Protein AF-A0A410PP26-F1 (afdb_monomer_lite)

Foldseek 3Di:
DQVLCCVVVVAHPLVVCVVVVDLQVVLLVLLVSVVVVVVVDPDDDDDDRDDRLALVSHVVVVPDPSDQDEAEAEALVLVLVVDWDADRRRHTDDDVPVSVVCVVVSSVVSVVVVVSVCVSCVSNPHYDYCHNDDPVVSVVVVVVVVVVVVVD

Sequence (152 aa):
MDEEIKKRLHTTLERFIHDYPYSDERCKIKGKILGDLLEEYKENIVIAVSPIYYARNFNFLLDLEQVIAIELQDTEEHIFQRLVFTDDEDNICKDDIYKSLHKDYYIKEIHEDIVYARKTFKKIENKYFINNQSVDQVVDDLIVMIKNISMK

pLDDT: mean 94.46, std 3.79, range [67.0, 98.31]

Radius of gyration: 16.62 Å; chains: 1; bounding box: 39×35×39 Å

Structure (mmCIF, N/CA/C/O backbone):
data_AF-A0A410PP26-F1
#
_entry.id   AF-A0A410PP26-F1
#
loop_
_atom_site.group_PDB
_atom_site.id
_atom_site.type_symbol
_atom_site.label_atom_id
_atom_site.label_alt_id
_atom_site.label_comp_id
_atom_site.label_asym_id
_atom_site.label_entity_id
_atom_site.label_seq_id
_atom_site.pdbx_PDB_ins_code
_atom_site.Cartn_x
_atom_site.Cartn_y
_atom_site.Cartn_z
_atom_site.occupancy
_atom_site.B_iso_or_equiv
_atom_site.auth_seq_id
_atom_site.auth_comp_id
_atom_site.auth_asym_id
_atom_site.auth_atom_id
_atom_site.pdbx_PDB_model_num
ATOM 1 N N . MET A 1 1 ? 2.127 -5.496 6.141 1.00 93.88 1 MET A N 1
ATOM 2 C CA . MET A 1 1 ? 1.327 -6.376 5.260 1.00 93.88 1 MET A CA 1
ATOM 3 C C . MET A 1 1 ? 2.206 -7.408 4.575 1.00 93.88 1 MET A C 1
ATOM 5 O O . MET A 1 1 ? 1.969 -8.587 4.768 1.00 93.88 1 MET A O 1
ATOM 9 N N . ASP A 1 2 ? 3.220 -6.986 3.821 1.00 94.31 2 ASP A N 1
ATOM 10 C CA . ASP A 1 2 ? 4.064 -7.896 3.031 1.00 94.31 2 ASP A CA 1
ATOM 11 C C . ASP A 1 2 ? 4.718 -9.007 3.866 1.00 94.31 2 ASP A C 1
ATOM 13 O O . ASP A 1 2 ? 4.629 -10.176 3.509 1.00 94.31 2 ASP A O 1
ATOM 17 N N . GLU A 1 3 ? 5.240 -8.681 5.049 1.00 95.00 3 GLU A N 1
ATOM 18 C CA . GLU A 1 3 ? 5.771 -9.685 5.984 1.00 95.00 3 GLU A CA 1
ATOM 19 C C . GLU A 1 3 ? 4.713 -10.691 6.473 1.00 95.00 3 GLU A C 1
ATOM 21 O O . GLU A 1 3 ? 4.999 -11.876 6.632 1.00 95.00 3 GLU A O 1
ATOM 26 N N . GLU A 1 4 ? 3.461 -10.259 6.644 1.00 96.44 4 GLU A N 1
ATOM 27 C CA . GLU A 1 4 ? 2.361 -11.159 7.014 1.00 96.44 4 GLU A CA 1
ATOM 28 C C . GLU A 1 4 ? 1.966 -12.079 5.853 1.00 96.44 4 GLU A C 1
ATOM 30 O O . GLU A 1 4 ? 1.637 -13.241 6.086 1.00 96.44 4 GLU A O 1
ATOM 35 N N . ILE A 1 5 ? 2.066 -11.614 4.603 1.00 96.81 5 ILE A N 1
ATOM 36 C CA . ILE A 1 5 ? 1.892 -12.463 3.414 1.00 96.81 5 ILE A CA 1
ATOM 37 C C . ILE A 1 5 ? 2.974 -13.546 3.396 1.00 96.81 5 ILE A C 1
ATOM 39 O O . ILE A 1 5 ? 2.642 -14.731 3.327 1.00 96.81 5 ILE A O 1
ATOM 43 N N . LYS A 1 6 ? 4.251 -13.155 3.517 1.00 96.25 6 LYS A N 1
ATOM 44 C CA . LYS A 1 6 ? 5.387 -14.090 3.524 1.00 96.25 6 LYS A CA 1
ATOM 45 C C . LYS A 1 6 ? 5.240 -15.142 4.618 1.00 96.25 6 LYS A C 1
ATOM 47 O O . LYS A 1 6 ? 5.357 -16.337 4.356 1.00 96.25 6 LYS A O 1
ATOM 52 N N . LYS A 1 7 ? 4.922 -14.705 5.840 1.00 97.00 7 LYS A N 1
ATOM 53 C CA . LYS A 1 7 ? 4.775 -15.571 7.014 1.00 97.00 7 LYS A CA 1
ATOM 54 C C . LYS A 1 7 ? 3.600 -16.538 6.889 1.00 97.00 7 LYS A C 1
ATOM 56 O O . LYS A 1 7 ? 3.776 -17.722 7.157 1.00 97.00 7 LYS A O 1
ATOM 61 N N . ARG A 1 8 ? 2.411 -16.055 6.509 1.00 96.75 8 ARG A N 1
ATOM 62 C CA . ARG A 1 8 ? 1.183 -16.875 6.466 1.00 96.75 8 ARG A CA 1
ATOM 63 C C . ARG A 1 8 ? 1.154 -17.840 5.286 1.00 96.75 8 ARG A C 1
ATOM 65 O O . ARG A 1 8 ? 0.555 -18.904 5.399 1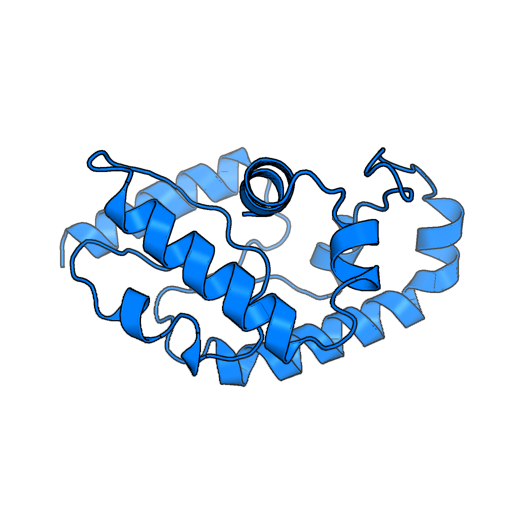.00 96.75 8 ARG A O 1
ATOM 72 N N . LEU A 1 9 ? 1.768 -17.468 4.162 1.00 96.50 9 LEU A N 1
ATOM 73 C CA . LEU A 1 9 ? 1.788 -18.285 2.945 1.00 96.50 9 LEU A CA 1
ATOM 74 C C . LEU A 1 9 ? 3.106 -19.042 2.742 1.00 96.50 9 LEU A C 1
ATOM 76 O O . LEU A 1 9 ? 3.202 -19.820 1.798 1.00 96.50 9 LEU A O 1
ATOM 80 N N . HIS A 1 10 ? 4.101 -18.833 3.610 1.00 96.38 10 HIS A N 1
ATOM 81 C CA . HIS A 1 10 ? 5.437 -19.425 3.508 1.00 96.38 10 HIS A CA 1
ATOM 82 C C . HIS A 1 10 ? 6.079 -19.199 2.122 1.00 96.38 10 HIS A C 1
ATOM 84 O O . HIS A 1 10 ? 6.513 -20.141 1.460 1.00 96.38 10 HIS A O 1
ATOM 90 N N . THR A 1 11 ? 6.112 -17.938 1.678 1.00 95.94 11 THR A N 1
ATOM 91 C CA . THR A 1 11 ? 6.533 -17.516 0.325 1.00 95.94 11 THR A CA 1
ATOM 92 C C . THR A 1 11 ? 7.394 -16.245 0.353 1.00 95.94 11 THR A C 1
ATOM 94 O O . THR A 1 11 ? 7.444 -15.566 1.376 1.00 95.94 11 THR A O 1
ATOM 97 N N . THR A 1 12 ? 8.024 -15.902 -0.775 1.00 96.00 12 THR A N 1
ATOM 98 C CA . THR A 1 12 ? 8.563 -14.557 -1.072 1.00 96.00 12 THR A CA 1
ATOM 99 C C . THR A 1 12 ? 7.508 -13.699 -1.779 1.00 96.00 12 THR A C 1
ATOM 101 O O . THR A 1 12 ? 6.481 -14.235 -2.225 1.00 96.00 12 THR A O 1
ATOM 104 N N . LEU A 1 13 ? 7.714 -12.380 -1.884 1.00 94.38 13 LEU A N 1
ATOM 105 C CA . LEU A 1 13 ? 6.769 -11.510 -2.603 1.00 94.38 13 LEU A CA 1
ATOM 106 C C . LEU A 1 13 ? 6.783 -11.780 -4.102 1.00 94.38 13 LEU A C 1
ATOM 108 O O . LEU A 1 13 ? 5.710 -11.836 -4.703 1.00 94.38 13 LEU A O 1
ATOM 112 N N . GLU A 1 14 ? 7.960 -12.014 -4.681 1.00 93.31 14 GLU A N 1
ATOM 113 C CA . GLU A 1 14 ? 8.080 -12.348 -6.102 1.00 93.31 14 GLU A CA 1
ATOM 114 C C . GLU A 1 14 ? 7.313 -13.633 -6.421 1.00 93.31 14 GLU A C 1
ATOM 116 O O . GLU A 1 14 ? 6.446 -13.665 -7.298 1.00 93.31 14 GLU A O 1
ATOM 121 N N . ARG A 1 15 ? 7.514 -14.679 -5.611 1.00 95.25 15 ARG A N 1
ATOM 122 C CA . ARG A 1 15 ? 6.772 -15.929 -5.770 1.00 95.25 15 ARG A CA 1
ATOM 123 C C . ARG A 1 15 ? 5.273 -15.757 -5.530 1.00 95.25 15 ARG A C 1
ATOM 125 O O . ARG A 1 15 ? 4.475 -16.371 -6.227 1.00 95.25 15 ARG A O 1
ATOM 132 N N . PHE A 1 16 ? 4.864 -14.894 -4.601 1.00 96.38 16 PHE A N 1
ATOM 133 C CA . PHE A 1 16 ? 3.449 -14.570 -4.411 1.00 96.38 16 PHE A CA 1
ATOM 134 C C . PHE A 1 16 ? 2.839 -13.893 -5.650 1.00 96.38 16 PHE A C 1
ATOM 136 O O . PHE A 1 16 ? 1.698 -14.181 -6.008 1.00 96.38 16 PHE A O 1
ATOM 143 N N . ILE A 1 17 ? 3.574 -13.009 -6.327 1.00 94.31 17 ILE A N 1
ATOM 144 C CA . ILE A 1 17 ? 3.116 -12.385 -7.576 1.00 94.31 17 ILE A CA 1
ATOM 145 C C . ILE A 1 17 ? 3.053 -13.417 -8.705 1.00 94.31 17 ILE A C 1
ATOM 147 O O . ILE A 1 17 ? 2.070 -13.431 -9.446 1.00 94.31 17 ILE A O 1
ATOM 151 N N . HIS A 1 18 ? 4.052 -14.294 -8.800 1.00 95.19 18 HIS A N 1
ATOM 152 C CA . HIS A 1 18 ? 4.104 -15.377 -9.778 1.00 95.19 18 HIS A CA 1
ATOM 153 C C . HIS A 1 18 ? 2.951 -16.380 -9.607 1.00 95.19 18 HIS A C 1
ATOM 155 O O . HIS A 1 18 ? 2.250 -16.690 -10.570 1.00 95.19 18 HIS A O 1
ATOM 161 N N . ASP A 1 19 ? 2.727 -16.865 -8.383 1.00 96.38 19 ASP A N 1
ATOM 162 C CA . ASP A 1 19 ? 1.725 -17.894 -8.081 1.00 96.38 19 ASP A CA 1
ATOM 163 C C . ASP A 1 19 ? 0.290 -17.341 -8.167 1.00 96.38 19 ASP A C 1
ATOM 165 O O . ASP A 1 19 ? -0.646 -18.083 -8.467 1.00 96.38 19 ASP A O 1
ATOM 169 N N . TYR A 1 20 ? 0.118 -16.028 -7.971 1.00 96.25 20 TYR A N 1
ATOM 170 C CA . TYR A 1 20 ? -1.152 -15.316 -8.120 1.00 96.25 20 TYR A CA 1
ATOM 171 C C . TYR A 1 20 ? -1.006 -14.171 -9.133 1.00 96.25 20 TYR A C 1
ATOM 173 O O . TYR A 1 20 ? -0.990 -13.001 -8.734 1.00 96.25 20 TYR A O 1
ATOM 181 N N . PRO A 1 21 ? -0.928 -14.452 -10.449 1.00 94.81 21 PRO A N 1
ATOM 182 C CA . PRO A 1 21 ? -0.583 -13.452 -11.466 1.00 94.81 21 PRO A CA 1
ATOM 183 C C . PRO A 1 21 ? -1.648 -12.360 -11.622 1.00 94.81 21 PRO A C 1
ATOM 185 O O . PRO A 1 21 ? -1.345 -11.224 -12.001 1.00 94.81 21 PRO A O 1
ATOM 188 N N . TYR A 1 22 ? -2.897 -12.646 -11.251 1.00 94.75 22 TYR A N 1
ATOM 189 C CA . TYR A 1 22 ? -3.999 -11.694 -11.334 1.00 94.75 22 TYR A CA 1
ATOM 190 C C . TYR A 1 22 ? -4.135 -10.851 -10.063 1.00 94.75 22 TYR A C 1
ATOM 192 O O . TYR A 1 22 ? -4.232 -11.359 -8.945 1.00 94.75 22 TYR A O 1
ATOM 200 N N . SER A 1 23 ? -4.230 -9.530 -10.239 1.00 91.88 23 SER A N 1
ATOM 201 C CA . SER A 1 23 ? -4.341 -8.581 -9.123 1.00 91.88 23 SER A CA 1
ATOM 202 C C . SER A 1 23 ? -5.580 -8.804 -8.250 1.00 91.88 23 SER A C 1
ATOM 204 O O . SER A 1 23 ? -5.526 -8.541 -7.050 1.00 91.88 23 SER A O 1
ATOM 206 N N . ASP A 1 24 ? -6.683 -9.306 -8.817 1.00 94.25 24 ASP A N 1
ATOM 207 C CA . ASP A 1 24 ? -7.919 -9.586 -8.075 1.00 94.25 24 ASP A CA 1
ATOM 208 C C . ASP A 1 24 ? -7.708 -10.621 -6.962 1.00 94.25 24 ASP A C 1
ATOM 210 O O . ASP A 1 24 ? -8.115 -10.395 -5.821 1.00 94.25 24 ASP A O 1
ATOM 214 N N . GLU A 1 25 ? -7.029 -11.728 -7.267 1.00 96.62 25 GLU A N 1
ATOM 215 C CA . GLU A 1 25 ? -6.747 -12.789 -6.296 1.00 96.62 25 GLU A CA 1
ATOM 216 C C . GLU A 1 25 ? -5.826 -12.286 -5.189 1.00 96.62 25 GLU A C 1
ATOM 218 O O . GLU A 1 25 ? -6.157 -12.412 -4.006 1.00 96.62 25 GLU A O 1
ATOM 223 N N . ARG A 1 26 ? -4.739 -11.594 -5.560 1.00 96.81 26 ARG A N 1
ATOM 224 C CA . ARG A 1 26 ? -3.830 -10.977 -4.584 1.00 96.81 26 ARG A CA 1
ATOM 225 C C . ARG A 1 26 ? -4.568 -10.013 -3.658 1.00 96.81 26 ARG A C 1
ATOM 227 O O . ARG A 1 26 ? -4.344 -10.026 -2.452 1.00 96.81 26 ARG A O 1
ATOM 234 N N . CYS A 1 27 ? -5.481 -9.201 -4.191 1.00 96.75 27 CYS A N 1
ATOM 235 C CA . CYS A 1 27 ? -6.250 -8.251 -3.390 1.00 96.75 27 CYS A CA 1
ATOM 236 C C . CYS A 1 27 ? -7.237 -8.933 -2.433 1.00 96.75 27 CYS A C 1
ATOM 238 O O . CYS A 1 27 ? -7.437 -8.424 -1.332 1.00 96.75 27 CYS A O 1
ATOM 240 N N . LYS A 1 28 ? -7.842 -10.067 -2.814 1.00 97.56 28 LYS A N 1
ATOM 241 C CA . LYS A 1 28 ? -8.690 -10.859 -1.904 1.00 97.56 28 LYS A CA 1
ATOM 242 C C . LYS A 1 28 ? -7.872 -11.427 -0.748 1.00 97.56 28 LYS A C 1
ATOM 244 O O . LYS A 1 28 ? -8.291 -11.316 0.399 1.00 97.56 28 LYS A O 1
ATOM 249 N N . ILE A 1 29 ? -6.695 -11.981 -1.046 1.00 97.81 29 ILE A N 1
ATOM 250 C CA . ILE A 1 29 ? -5.778 -12.530 -0.037 1.00 97.81 29 ILE A CA 1
ATOM 251 C C . ILE A 1 29 ? -5.331 -11.431 0.931 1.00 97.81 29 ILE A C 1
ATOM 253 O O . ILE A 1 29 ? -5.482 -11.588 2.140 1.00 97.81 29 ILE A O 1
ATOM 257 N N . LYS A 1 30 ? -4.860 -10.291 0.410 1.00 97.75 30 LYS A N 1
ATOM 258 C CA . LYS A 1 30 ? -4.461 -9.132 1.226 1.00 97.75 30 LYS A CA 1
ATOM 259 C C . LYS A 1 30 ? -5.606 -8.615 2.099 1.00 97.7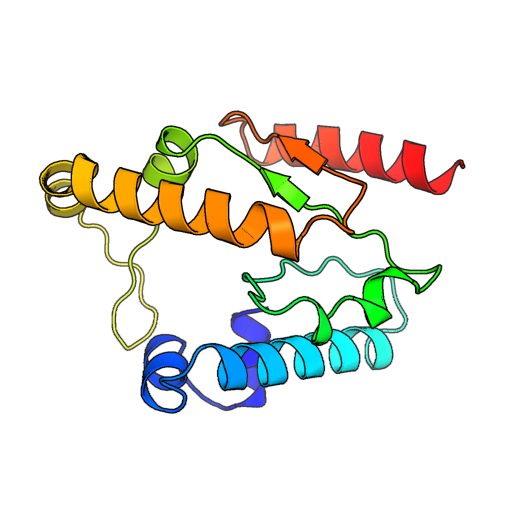5 30 LYS A C 1
ATOM 261 O O . LYS A 1 30 ? -5.388 -8.328 3.270 1.00 97.75 30 LYS A O 1
ATOM 266 N N . GLY A 1 31 ? -6.818 -8.521 1.545 1.00 97.56 31 GLY A N 1
ATOM 267 C CA . GLY A 1 31 ? -8.011 -8.097 2.282 1.00 97.56 31 GLY A CA 1
ATOM 268 C C . GLY A 1 31 ? -8.379 -9.052 3.416 1.00 97.56 31 GLY A C 1
ATOM 269 O O . GLY A 1 31 ? -8.656 -8.606 4.526 1.00 97.56 31 GLY A O 1
ATOM 270 N N . LYS A 1 32 ? -8.303 -10.366 3.165 1.00 97.62 32 LYS A N 1
ATOM 271 C CA . LYS A 1 32 ? -8.512 -11.387 4.195 1.00 97.62 32 LYS A CA 1
ATOM 272 C C . LYS A 1 32 ? -7.468 -11.282 5.307 1.00 97.62 32 LYS A C 1
ATOM 274 O O . LYS A 1 32 ? -7.849 -11.180 6.462 1.00 97.62 32 LYS A O 1
ATOM 279 N N . ILE A 1 33 ? -6.177 -11.238 4.962 1.00 97.56 33 ILE A N 1
ATOM 280 C CA . ILE A 1 33 ? -5.093 -11.098 5.948 1.00 97.56 33 ILE A CA 1
ATOM 281 C C . ILE A 1 33 ? -5.288 -9.829 6.784 1.00 97.56 33 ILE A C 1
ATOM 283 O O . ILE A 1 33 ? -5.122 -9.871 7.996 1.00 97.56 33 ILE A O 1
ATOM 287 N N . LEU A 1 34 ? -5.674 -8.709 6.163 1.00 97.00 34 LEU A N 1
ATOM 288 C CA . LEU A 1 34 ? -5.951 -7.471 6.892 1.00 97.00 34 LEU A CA 1
ATOM 289 C C . LEU A 1 34 ? -7.093 -7.636 7.907 1.00 97.00 34 LEU A C 1
ATOM 291 O O . LEU A 1 34 ? -6.971 -7.152 9.028 1.00 97.00 34 LEU A O 1
ATOM 295 N N . GLY A 1 35 ? -8.174 -8.322 7.522 1.00 95.50 35 GLY A N 1
ATOM 296 C CA . GLY A 1 35 ? -9.281 -8.650 8.421 1.00 95.50 35 GLY A CA 1
ATOM 297 C C . GLY A 1 35 ? -8.849 -9.561 9.572 1.00 95.50 35 GLY A C 1
ATOM 298 O O . GLY A 1 35 ? -9.080 -9.219 10.728 1.00 95.50 35 GLY A O 1
ATOM 299 N N . ASP A 1 36 ? -8.145 -10.655 9.264 1.00 96.00 36 ASP A N 1
ATOM 300 C CA . ASP A 1 36 ? -7.632 -11.609 10.255 1.00 96.00 36 ASP A CA 1
ATOM 301 C C . ASP A 1 36 ? -6.744 -10.896 11.297 1.00 96.00 36 ASP A C 1
ATOM 303 O O . ASP A 1 36 ? -6.892 -11.109 12.498 1.00 96.00 36 ASP A O 1
ATOM 307 N N . LEU A 1 37 ? -5.868 -9.976 10.867 1.00 95.00 37 LEU A N 1
ATOM 308 C CA . LEU A 1 37 ? -5.013 -9.197 11.773 1.00 95.00 37 LEU A CA 1
ATOM 309 C C . LEU A 1 37 ? -5.818 -8.334 12.756 1.00 95.00 37 LEU A C 1
ATOM 311 O O . LEU A 1 37 ? -5.459 -8.255 13.929 1.00 95.00 37 LEU A O 1
ATOM 315 N N . LEU A 1 38 ? -6.902 -7.700 12.305 1.00 93.12 38 LEU A N 1
ATOM 316 C CA . LEU A 1 38 ? -7.769 -6.896 13.176 1.00 93.12 38 LEU A CA 1
ATOM 317 C C . LEU A 1 38 ? -8.558 -7.761 14.172 1.00 93.12 38 LEU A C 1
ATOM 319 O O . LEU A 1 38 ? -8.918 -7.298 15.255 1.00 93.12 38 LEU A O 1
ATOM 323 N N . GLU A 1 39 ? -8.838 -9.018 13.826 1.00 92.12 39 GLU A N 1
ATOM 324 C CA . GLU A 1 39 ? -9.491 -9.963 14.729 1.00 92.12 39 GLU A CA 1
ATOM 325 C C . GLU A 1 39 ? -8.517 -10.569 15.746 1.00 92.12 39 GLU A C 1
ATOM 327 O O . GLU A 1 39 ? -8.875 -10.708 16.919 1.00 92.12 39 GLU A O 1
ATOM 332 N N . GLU A 1 40 ? -7.304 -10.917 15.324 1.00 93.50 40 GLU A N 1
ATOM 333 C CA . GLU A 1 40 ? -6.287 -11.581 16.145 1.00 93.50 40 GLU A CA 1
ATOM 334 C C . GLU A 1 40 ? -5.673 -10.642 17.192 1.00 93.50 40 GLU A C 1
ATOM 336 O O . GLU A 1 40 ? -5.526 -11.013 18.360 1.00 93.50 40 GLU A O 1
ATOM 341 N N . TYR A 1 41 ? -5.333 -9.416 16.795 1.00 89.25 41 TYR A N 1
ATOM 342 C CA . TYR A 1 41 ? -4.674 -8.454 17.669 1.00 89.25 41 TYR A CA 1
ATOM 343 C C . TYR A 1 41 ? -5.711 -7.583 18.382 1.00 89.25 41 TYR A C 1
ATOM 345 O O . TYR A 1 41 ? -6.357 -6.728 17.784 1.00 89.25 41 TYR A O 1
ATOM 353 N N . LYS A 1 42 ? -5.866 -7.800 19.693 1.00 81.75 42 LYS A N 1
ATOM 354 C CA . LYS A 1 42 ? -6.806 -7.049 20.548 1.00 81.75 42 LYS A CA 1
ATOM 355 C C . LYS A 1 42 ? -6.217 -5.775 21.165 1.00 81.75 42 LYS A C 1
ATOM 357 O O . LYS A 1 42 ? -6.922 -5.065 21.875 1.00 81.75 42 LYS A O 1
ATOM 362 N N . GLU A 1 43 ? -4.939 -5.510 20.920 1.00 89.62 43 GLU A N 1
ATOM 363 C CA . GLU A 1 43 ? -4.234 -4.311 21.379 1.00 89.62 43 GLU A CA 1
ATOM 364 C C . GLU A 1 43 ? -4.145 -3.258 20.264 1.00 89.62 43 GLU A C 1
ATOM 366 O O . GLU A 1 43 ? -4.504 -3.510 19.114 1.00 89.62 43 GLU A O 1
ATOM 371 N N . ASN A 1 44 ? -3.641 -2.069 20.601 1.00 90.94 44 ASN A N 1
ATOM 372 C CA . ASN A 1 44 ? -3.393 -1.020 19.616 1.00 90.94 44 ASN A CA 1
ATOM 373 C C . ASN A 1 44 ? -2.265 -1.442 18.669 1.00 90.94 44 ASN A C 1
ATOM 375 O O . ASN A 1 44 ? -1.138 -1.679 19.104 1.00 90.94 44 ASN A O 1
ATOM 379 N N . ILE A 1 45 ? -2.557 -1.475 17.372 1.00 93.31 45 ILE A N 1
ATOM 380 C CA . ILE A 1 45 ? -1.603 -1.850 16.328 1.00 93.31 45 ILE A CA 1
ATOM 381 C C . ILE A 1 45 ? -1.552 -0.797 15.224 1.00 93.31 45 ILE A C 1
ATOM 383 O O . ILE A 1 45 ? -2.523 -0.089 14.966 1.00 93.31 45 ILE A O 1
ATOM 387 N N . VAL A 1 46 ? -0.415 -0.736 14.532 1.00 94.88 46 VAL A N 1
ATOM 388 C CA . VAL A 1 46 ? -0.250 0.035 13.2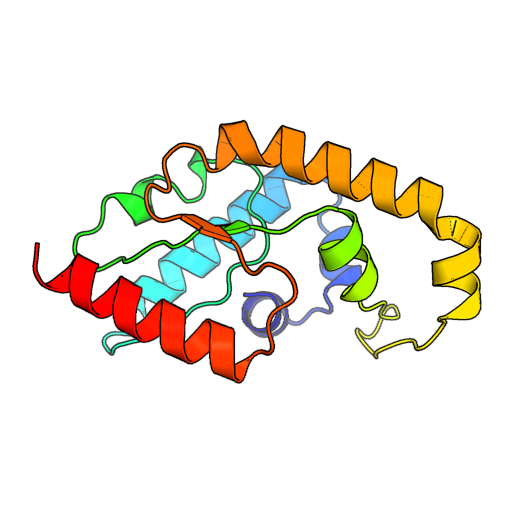98 1.00 94.88 46 VAL A CA 1
ATOM 389 C C . VAL A 1 46 ? 0.094 -0.941 12.185 1.00 94.88 46 VAL A C 1
ATOM 391 O O . VAL A 1 46 ? 1.061 -1.695 12.292 1.00 94.88 46 VAL A O 1
ATOM 394 N N . ILE A 1 47 ? -0.691 -0.933 11.109 1.00 95.94 47 ILE A N 1
ATOM 395 C CA . ILE A 1 47 ? -0.477 -1.816 9.962 1.00 95.94 47 ILE A CA 1
ATOM 396 C C . ILE A 1 47 ? -0.121 -0.966 8.746 1.00 95.94 47 ILE A C 1
ATOM 398 O O . ILE A 1 47 ? -0.956 -0.235 8.222 1.00 95.94 47 ILE A O 1
ATOM 402 N N . ALA A 1 48 ? 1.104 -1.117 8.241 1.00 96.25 48 ALA A N 1
ATOM 403 C CA . ALA A 1 48 ? 1.446 -0.653 6.901 1.00 96.25 48 ALA A CA 1
ATOM 404 C C . ALA A 1 48 ? 0.817 -1.603 5.866 1.00 96.25 48 ALA A C 1
ATOM 406 O O . ALA A 1 48 ? 1.176 -2.789 5.784 1.00 96.25 48 ALA A O 1
ATOM 407 N N . VAL A 1 49 ? -0.156 -1.091 5.109 1.00 96.25 49 VAL A N 1
ATOM 408 C CA . VAL A 1 49 ? -0.939 -1.855 4.130 1.00 96.25 49 VAL A CA 1
ATOM 409 C C . VAL A 1 49 ? -0.382 -1.618 2.730 1.00 96.25 49 VAL A C 1
ATOM 411 O O . VAL A 1 49 ? -0.470 -0.517 2.197 1.00 96.25 49 VAL A O 1
ATOM 414 N N . SER A 1 50 ? 0.171 -2.665 2.113 1.00 92.81 50 SER A N 1
ATOM 415 C CA . SER A 1 50 ? 0.502 -2.647 0.682 1.00 92.81 50 SER A CA 1
ATOM 416 C C . SER A 1 50 ? -0.775 -2.402 -0.141 1.00 92.81 50 SER A C 1
ATOM 418 O O . SER A 1 50 ? -1.822 -2.914 0.274 1.00 92.81 50 SER A O 1
ATOM 420 N N . PRO A 1 51 ? -0.724 -1.752 -1.316 1.00 91.44 51 PRO A N 1
ATOM 421 C CA . PRO A 1 51 ? -1.922 -1.430 -2.087 1.00 91.44 51 PRO A CA 1
ATOM 422 C C . PRO A 1 51 ? -2.873 -2.622 -2.306 1.00 91.44 51 PRO A C 1
ATOM 424 O O . PRO A 1 51 ? -2.455 -3.723 -2.688 1.00 91.44 51 PRO A O 1
ATOM 427 N N . ILE A 1 52 ? -4.170 -2.380 -2.074 1.00 95.69 52 ILE A N 1
ATOM 428 C CA . ILE A 1 52 ? -5.280 -3.291 -2.390 1.00 95.69 52 ILE A CA 1
ATOM 429 C C . ILE A 1 52 ? -6.173 -2.592 -3.418 1.00 95.69 52 ILE A C 1
ATOM 431 O O . ILE A 1 52 ? -7.020 -1.769 -3.089 1.00 95.69 52 ILE A O 1
ATOM 435 N N . TYR A 1 53 ? -5.998 -2.937 -4.689 1.00 92.81 53 TYR A N 1
ATOM 436 C CA . TYR A 1 53 ? -6.576 -2.233 -5.839 1.00 92.81 53 TYR A CA 1
ATOM 437 C C . TYR A 1 53 ? -8.079 -2.473 -6.079 1.00 92.81 53 TYR A C 1
ATOM 439 O O . TYR A 1 53 ? -8.644 -1.956 -7.043 1.00 92.81 53 TYR A O 1
ATOM 447 N N . TYR A 1 54 ? -8.749 -3.217 -5.193 1.00 94.44 54 TYR A N 1
ATOM 448 C CA . TYR A 1 54 ? -10.190 -3.465 -5.246 1.00 94.44 54 TYR A CA 1
ATOM 449 C C . TYR A 1 54 ? -10.841 -3.143 -3.903 1.00 94.44 54 TYR A C 1
ATOM 451 O O . TYR A 1 54 ? -10.729 -3.905 -2.943 1.00 94.44 54 TYR A O 1
ATOM 459 N N . ALA A 1 55 ? -11.593 -2.042 -3.869 1.00 94.56 55 ALA A N 1
ATOM 460 C CA . ALA A 1 55 ? -12.169 -1.476 -2.649 1.00 94.56 55 ALA A CA 1
ATOM 461 C C . ALA A 1 55 ? -13.082 -2.450 -1.884 1.00 94.56 55 ALA A C 1
ATOM 463 O O . ALA A 1 55 ? -13.129 -2.437 -0.659 1.00 94.56 55 ALA A O 1
ATOM 464 N N . ARG A 1 56 ? -13.761 -3.365 -2.589 1.00 95.56 56 ARG A N 1
ATOM 465 C CA . ARG A 1 56 ? -14.601 -4.411 -1.974 1.00 95.56 56 ARG A CA 1
ATOM 466 C C . ARG A 1 56 ? -13.853 -5.296 -0.968 1.00 95.56 56 ARG A C 1
ATOM 468 O O . ARG A 1 56 ? -14.491 -5.855 -0.089 1.00 95.56 56 ARG A O 1
ATOM 475 N N . ASN A 1 57 ? -12.530 -5.411 -1.098 1.00 96.88 57 ASN A N 1
ATOM 476 C CA . ASN A 1 57 ? -11.710 -6.285 -0.263 1.00 96.88 57 ASN A CA 1
ATOM 477 C C . ASN A 1 57 ? -11.247 -5.621 1.045 1.00 96.88 57 ASN A C 1
ATOM 479 O O . ASN A 1 57 ? -10.641 -6.304 1.859 1.00 96.88 57 ASN A O 1
ATOM 483 N N . PHE A 1 58 ? -11.503 -4.324 1.257 1.00 96.12 58 PHE A N 1
ATOM 484 C CA . PHE A 1 58 ? -11.138 -3.648 2.512 1.00 96.12 58 PHE A CA 1
ATOM 485 C C . PHE A 1 58 ? -12.152 -2.603 2.993 1.00 96.12 58 PHE A C 1
ATOM 487 O O . PHE A 1 58 ? -12.104 -2.220 4.153 1.00 96.12 58 PHE A O 1
ATOM 494 N N . ASN A 1 59 ? -13.089 -2.143 2.156 1.00 96.19 59 ASN A N 1
ATOM 495 C CA . ASN A 1 59 ? -14.036 -1.086 2.534 1.00 96.19 59 ASN A CA 1
ATOM 496 C C . ASN A 1 59 ? -14.838 -1.411 3.797 1.00 96.19 59 ASN A C 1
ATOM 498 O O . ASN A 1 59 ? -15.117 -0.505 4.566 1.00 96.19 59 ASN A O 1
ATOM 502 N N . PHE A 1 60 ? -15.193 -2.680 4.008 1.00 94.56 60 PHE A N 1
ATOM 503 C CA . PHE A 1 60 ? -15.931 -3.110 5.197 1.00 94.56 60 PHE A CA 1
ATOM 504 C C . PHE A 1 60 ? -15.134 -2.917 6.498 1.00 94.56 60 PHE A C 1
ATOM 506 O O . PHE A 1 60 ? -15.730 -2.824 7.563 1.00 94.56 60 PHE A O 1
ATOM 513 N N . LEU A 1 61 ? -13.801 -2.841 6.414 1.00 95.31 61 LEU A N 1
ATOM 514 C CA . LEU A 1 61 ? -12.923 -2.574 7.553 1.00 95.31 61 LEU A CA 1
ATOM 515 C C . LEU A 1 61 ? -12.855 -1.084 7.893 1.00 95.31 61 LEU A C 1
ATOM 517 O O . LEU A 1 61 ? -12.563 -0.742 9.031 1.00 95.31 61 LEU A O 1
ATOM 521 N N . LEU A 1 62 ? -13.113 -0.202 6.922 1.00 95.50 62 LEU A N 1
ATOM 522 C CA . LEU A 1 62 ? -13.098 1.248 7.140 1.00 95.50 62 LEU A CA 1
ATOM 523 C C . LEU A 1 62 ? -14.279 1.724 7.989 1.00 95.50 62 LEU A C 1
ATOM 525 O O . LEU A 1 62 ? -14.185 2.766 8.622 1.00 95.50 62 LEU A O 1
ATOM 529 N N . ASP A 1 63 ? -15.379 0.970 7.977 1.00 92.38 63 ASP A N 1
ATOM 530 C CA . ASP A 1 63 ? -16.601 1.294 8.715 1.00 92.38 63 ASP A CA 1
ATOM 531 C C . ASP A 1 63 ? -16.525 0.838 10.194 1.00 92.38 63 ASP A C 1
ATOM 533 O O . ASP A 1 63 ? -17.476 1.017 10.953 1.00 92.38 63 ASP A O 1
ATOM 537 N N . LEU A 1 64 ? -15.409 0.225 10.613 1.00 93.56 64 LEU A N 1
ATOM 538 C CA . LEU A 1 64 ? -15.182 -0.215 11.989 1.00 93.56 64 LEU A CA 1
ATOM 539 C C . LEU A 1 64 ? -14.730 0.963 12.863 1.00 93.56 64 LEU A C 1
ATOM 541 O O . LEU A 1 64 ? -13.715 1.590 12.571 1.00 93.56 64 LEU A O 1
ATOM 545 N N . GLU A 1 65 ? -15.432 1.220 13.972 1.00 89.56 65 GLU A N 1
ATOM 546 C CA . GLU A 1 65 ? -15.154 2.353 14.877 1.00 89.56 65 GLU A CA 1
ATOM 547 C C . GLU A 1 65 ? -13.711 2.371 15.406 1.00 89.56 65 GLU A C 1
ATOM 549 O O . GLU A 1 65 ? -13.128 3.432 15.612 1.00 89.56 65 GLU A O 1
ATOM 554 N N . GLN A 1 66 ? -13.110 1.196 15.605 1.00 90.00 66 GLN A N 1
ATOM 555 C CA . GLN A 1 66 ? -11.742 1.057 16.100 1.00 90.00 66 GLN A CA 1
ATOM 556 C C . GLN A 1 66 ? -10.656 1.262 15.029 1.00 90.00 66 GLN A C 1
ATOM 558 O O . GLN A 1 66 ? -9.469 1.170 15.344 1.00 90.00 66 GLN A O 1
ATOM 563 N N . VAL A 1 67 ? -11.024 1.490 13.763 1.00 94.44 67 VAL A N 1
ATOM 564 C CA . VAL A 1 67 ? -10.076 1.608 12.649 1.00 94.44 67 VAL A CA 1
ATOM 565 C C . VAL A 1 67 ? -9.883 3.069 12.258 1.00 94.44 67 VAL A C 1
ATOM 567 O O . VAL A 1 67 ? -10.788 3.735 11.765 1.00 94.44 67 VAL A O 1
ATOM 570 N N . ILE A 1 68 ? -8.644 3.548 12.382 1.00 96.19 68 ILE A N 1
ATOM 571 C CA . ILE A 1 68 ? -8.208 4.818 11.794 1.00 96.19 68 ILE A CA 1
ATOM 572 C C . ILE A 1 68 ? -7.406 4.498 10.534 1.00 96.19 68 ILE A C 1
ATOM 574 O O . ILE A 1 68 ? -6.218 4.185 10.591 1.00 96.19 68 ILE A O 1
ATOM 578 N N . ALA A 1 69 ? -8.066 4.56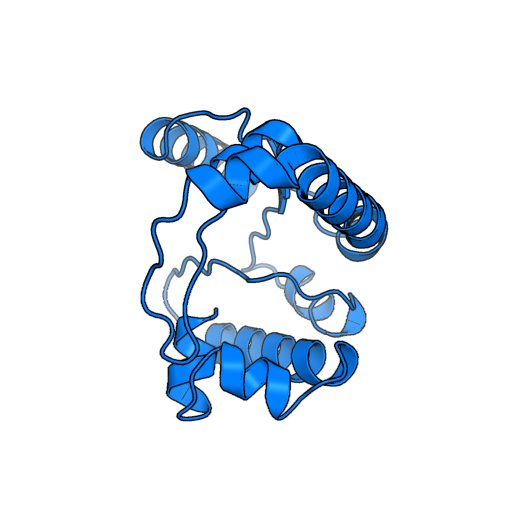1 9.380 1.00 96.88 69 ALA A N 1
ATOM 579 C CA . ALA A 1 69 ? -7.403 4.415 8.090 1.00 96.88 69 ALA A CA 1
ATOM 580 C C . ALA A 1 69 ? -6.852 5.764 7.619 1.00 96.88 69 ALA A C 1
ATOM 582 O O . ALA A 1 69 ? -7.587 6.752 7.618 1.00 96.88 69 ALA A O 1
ATOM 583 N N . ILE A 1 70 ? -5.585 5.787 7.196 1.00 97.94 70 ILE A N 1
ATOM 584 C CA . ILE A 1 70 ? -4.904 6.965 6.646 1.00 97.94 70 ILE A CA 1
ATOM 585 C C . ILE A 1 70 ? -4.274 6.583 5.306 1.00 97.94 70 ILE A C 1
ATOM 587 O O . ILE A 1 70 ? -3.486 5.643 5.224 1.00 97.94 70 ILE A O 1
ATOM 591 N N . GLU A 1 71 ? -4.621 7.314 4.252 1.00 97.50 71 GLU A N 1
ATOM 592 C CA . GLU A 1 71 ? -3.983 7.200 2.944 1.00 97.50 71 GLU A CA 1
ATOM 593 C C . GLU A 1 71 ? -2.738 8.091 2.914 1.00 97.50 71 GLU A C 1
ATOM 595 O O . GLU A 1 71 ? -2.837 9.315 3.028 1.00 97.50 71 GLU A O 1
ATOM 600 N N . LEU A 1 72 ? -1.569 7.474 2.739 1.00 96.81 72 LEU A N 1
ATOM 601 C CA . LEU A 1 72 ? -0.318 8.191 2.520 1.00 96.81 72 LEU A CA 1
ATOM 602 C C . LEU A 1 72 ? -0.173 8.532 1.035 1.00 96.81 72 LEU A C 1
ATOM 604 O O . LEU A 1 72 ? -0.252 7.653 0.177 1.00 96.81 72 LEU A O 1
ATOM 608 N N . GLN A 1 73 ? 0.043 9.808 0.743 1.00 96.75 73 GLN A N 1
ATOM 609 C CA . GLN A 1 73 ? 0.156 10.352 -0.606 1.00 96.75 73 GLN A CA 1
ATOM 610 C C . GLN A 1 73 ? 1.497 11.059 -0.780 1.00 96.75 73 GLN A C 1
ATOM 612 O O . GLN A 1 73 ? 2.047 11.612 0.171 1.00 96.75 73 GLN A O 1
ATOM 617 N N . ASP A 1 74 ? 2.013 11.083 -2.002 1.00 96.94 74 ASP A N 1
ATOM 618 C CA . ASP A 1 74 ? 3.155 11.920 -2.366 1.00 96.94 74 ASP A CA 1
ATOM 619 C C . ASP A 1 74 ? 3.143 12.199 -3.880 1.00 96.94 74 ASP A C 1
ATOM 621 O O . ASP A 1 74 ? 2.244 11.732 -4.590 1.00 96.94 74 ASP A O 1
ATOM 625 N N . THR A 1 75 ? 4.108 12.974 -4.380 1.00 97.56 75 THR A N 1
ATOM 626 C CA . THR A 1 75 ? 4.316 13.124 -5.827 1.00 97.56 75 THR A CA 1
ATOM 627 C C . THR A 1 75 ? 4.977 11.887 -6.431 1.00 97.56 75 THR A C 1
ATOM 629 O O . THR A 1 75 ? 5.639 11.103 -5.744 1.00 97.56 75 THR A O 1
ATOM 632 N N . GLU A 1 76 ? 4.843 11.740 -7.748 1.00 97.56 76 GLU A N 1
ATOM 633 C CA . GLU A 1 76 ? 5.498 10.678 -8.516 1.00 97.56 76 GLU A CA 1
ATOM 634 C C . GLU A 1 76 ? 7.018 10.714 -8.343 1.00 97.56 76 GLU A C 1
ATOM 636 O O . GLU A 1 76 ? 7.651 9.677 -8.165 1.00 97.56 76 GLU A O 1
ATOM 641 N N . GLU A 1 77 ? 7.615 11.907 -8.316 1.00 97.44 77 GLU A N 1
ATOM 642 C CA . GLU A 1 77 ? 9.055 12.090 -8.148 1.00 97.44 77 GLU A CA 1
ATOM 643 C C . GLU A 1 77 ? 9.535 11.660 -6.764 1.00 97.44 77 GLU A C 1
ATOM 645 O O . GLU A 1 77 ? 10.590 11.032 -6.652 1.00 97.44 77 GLU A O 1
ATOM 650 N N . HIS A 1 78 ? 8.782 11.974 -5.710 1.00 97.25 78 HIS A N 1
ATOM 651 C CA . HIS A 1 78 ? 9.133 11.567 -4.352 1.00 97.25 78 HIS A CA 1
ATOM 652 C C . HIS A 1 78 ? 8.947 10.060 -4.146 1.00 97.25 78 HIS A C 1
ATOM 654 O O . HIS A 1 78 ? 9.779 9.420 -3.501 1.00 97.25 78 HIS A O 1
ATOM 660 N N . ILE A 1 79 ? 7.908 9.462 -4.737 1.00 95.88 79 ILE A N 1
ATOM 661 C CA . ILE A 1 79 ? 7.734 8.002 -4.739 1.00 95.88 79 ILE A CA 1
ATOM 662 C C . ILE A 1 79 ? 8.879 7.343 -5.508 1.00 95.88 79 ILE A C 1
ATOM 664 O O . ILE A 1 79 ? 9.506 6.418 -4.993 1.00 95.88 79 ILE A O 1
ATOM 668 N N . PHE A 1 80 ? 9.225 7.863 -6.689 1.00 95.94 80 PHE A N 1
ATOM 669 C CA . PHE A 1 80 ? 10.352 7.379 -7.479 1.00 95.94 80 PHE A CA 1
ATOM 670 C C . PHE A 1 80 ? 11.653 7.403 -6.671 1.00 95.94 80 PHE A C 1
ATOM 672 O O . PHE A 1 80 ? 12.362 6.399 -6.618 1.00 95.94 80 PHE A O 1
ATOM 679 N N . GLN A 1 81 ? 11.958 8.506 -5.978 1.00 93.69 81 GLN A N 1
ATOM 680 C CA . GLN A 1 81 ? 13.146 8.607 -5.122 1.00 93.69 81 GLN A CA 1
ATOM 681 C C . GLN A 1 81 ? 13.193 7.499 -4.062 1.00 93.69 81 GLN A C 1
ATOM 683 O O . GLN A 1 81 ? 14.263 6.946 -3.814 1.00 93.69 81 GLN A O 1
ATOM 688 N N . ARG A 1 82 ? 12.037 7.101 -3.524 1.00 91.62 82 ARG A N 1
ATOM 689 C CA . ARG A 1 82 ? 11.908 6.082 -2.475 1.00 91.62 82 ARG A CA 1
ATOM 690 C C . ARG A 1 82 ? 11.754 4.644 -2.970 1.00 91.62 82 ARG A C 1
ATOM 692 O O . ARG A 1 82 ? 11.741 3.747 -2.133 1.00 91.62 82 ARG A O 1
ATOM 699 N N . LEU A 1 83 ? 11.666 4.399 -4.283 1.00 92.25 83 LEU A N 1
ATOM 700 C CA . LEU A 1 83 ? 11.598 3.033 -4.815 1.00 92.25 83 LEU A CA 1
ATOM 701 C C . LEU A 1 83 ? 12.787 2.191 -4.342 1.00 92.25 83 LEU A C 1
ATOM 703 O O . LEU A 1 83 ? 13.941 2.620 -4.462 1.00 92.25 83 LEU A O 1
ATOM 707 N N . VAL A 1 84 ? 12.470 0.984 -3.877 1.00 90.38 84 VAL A N 1
ATOM 708 C CA . VAL A 1 84 ? 13.406 -0.070 -3.487 1.00 90.38 84 VAL A CA 1
ATOM 709 C C . VAL A 1 84 ? 13.169 -1.253 -4.419 1.00 90.38 84 VAL A C 1
ATOM 711 O O . VAL A 1 84 ? 12.029 -1.675 -4.588 1.00 90.38 84 VAL A O 1
ATOM 714 N N . PHE A 1 85 ? 14.237 -1.769 -5.021 1.00 90.38 85 PHE A N 1
ATOM 715 C CA . PHE A 1 85 ? 14.186 -2.976 -5.840 1.00 90.38 85 PHE A CA 1
ATOM 716 C C . PHE A 1 85 ? 14.636 -4.173 -5.017 1.00 90.38 85 PHE A C 1
ATOM 718 O O . PHE A 1 85 ? 15.519 -4.042 -4.164 1.00 90.38 85 PHE A O 1
ATOM 725 N N . THR A 1 86 ? 14.054 -5.331 -5.294 1.00 90.75 86 THR A N 1
ATOM 726 C CA . THR A 1 86 ? 14.428 -6.598 -4.671 1.00 90.75 86 THR A CA 1
ATOM 727 C C . THR A 1 86 ? 14.628 -7.678 -5.725 1.00 90.75 86 THR A C 1
ATOM 729 O O . THR A 1 86 ? 14.092 -7.561 -6.825 1.00 90.75 86 THR A O 1
ATOM 732 N N . ASP A 1 87 ? 15.413 -8.701 -5.395 1.00 90.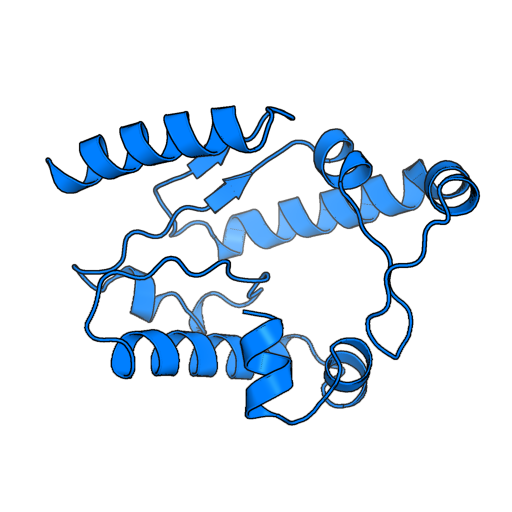56 87 ASP A N 1
ATOM 733 C CA . ASP A 1 87 ? 15.487 -9.938 -6.177 1.00 90.56 87 ASP A CA 1
ATOM 734 C C . ASP A 1 87 ? 14.353 -10.917 -5.803 1.00 90.56 87 ASP A C 1
ATOM 736 O O . ASP A 1 87 ? 13.492 -10.610 -4.972 1.00 90.56 87 ASP A O 1
ATOM 740 N N . ASP A 1 88 ? 14.363 -12.106 -6.410 1.00 89.69 88 ASP A N 1
ATOM 741 C CA . ASP A 1 88 ? 13.351 -13.158 -6.219 1.00 89.69 88 ASP A CA 1
ATOM 742 C C . ASP A 1 88 ? 13.293 -13.709 -4.776 1.00 89.69 88 ASP A C 1
ATOM 744 O O . ASP A 1 88 ? 12.304 -14.334 -4.368 1.00 89.69 88 ASP A O 1
ATOM 748 N N . GLU A 1 89 ? 14.354 -13.476 -3.997 1.00 91.06 89 GLU A N 1
ATOM 749 C CA . GLU A 1 89 ? 14.486 -13.835 -2.584 1.00 91.06 89 GLU A CA 1
ATOM 750 C C . GLU A 1 89 ? 14.158 -12.655 -1.646 1.00 91.06 89 GLU A C 1
ATOM 752 O O . GLU A 1 89 ? 14.378 -12.735 -0.437 1.00 91.06 89 GLU A O 1
ATOM 757 N N . ASP A 1 90 ? 13.583 -11.573 -2.184 1.00 89.81 90 ASP A N 1
ATOM 758 C CA . ASP A 1 90 ? 13.266 -10.320 -1.493 1.00 89.81 90 ASP A CA 1
ATOM 759 C C . ASP A 1 90 ? 14.504 -9.574 -0.934 1.00 89.81 90 ASP A C 1
ATOM 761 O O . ASP A 1 90 ? 14.369 -8.710 -0.057 1.00 89.81 90 ASP A O 1
ATOM 765 N N . ASN A 1 91 ? 15.717 -9.852 -1.432 1.00 92.38 91 ASN A N 1
ATOM 766 C CA . ASN A 1 91 ? 16.919 -9.118 -1.032 1.00 92.38 91 ASN A CA 1
ATOM 767 C C . ASN A 1 91 ? 17.004 -7.775 -1.762 1.00 92.38 91 ASN A C 1
ATOM 769 O O . ASN A 1 91 ? 16.841 -7.696 -2.979 1.00 92.38 91 ASN A O 1
ATOM 773 N N . ILE A 1 92 ? 17.329 -6.706 -1.029 1.00 91.81 92 ILE A N 1
ATOM 774 C CA . ILE A 1 92 ? 17.423 -5.354 -1.594 1.00 91.81 92 ILE A CA 1
ATOM 775 C C . ILE A 1 92 ? 18.559 -5.262 -2.621 1.00 91.81 92 ILE A C 1
ATOM 777 O O . ILE A 1 92 ? 19.736 -5.421 -2.292 1.00 91.81 92 ILE A O 1
ATOM 781 N N . CYS A 1 93 ? 18.198 -4.878 -3.841 1.00 88.75 93 CYS A N 1
ATOM 782 C CA . CYS A 1 93 ? 19.103 -4.596 -4.944 1.00 88.75 93 CYS A CA 1
ATOM 783 C C . CYS A 1 93 ? 19.352 -3.085 -5.045 1.00 88.75 93 CYS A C 1
ATOM 785 O O . CYS A 1 93 ? 18.432 -2.298 -5.277 1.00 88.75 93 CYS A O 1
ATOM 787 N N . LYS A 1 94 ? 20.610 -2.660 -4.884 1.00 85.50 94 LYS A N 1
ATOM 788 C CA . LYS A 1 94 ? 21.012 -1.262 -5.098 1.00 85.50 94 LYS A CA 1
ATOM 789 C C . LYS A 1 94 ? 21.501 -1.086 -6.531 1.00 85.50 94 LYS A C 1
ATOM 791 O O . LYS A 1 94 ? 22.676 -1.311 -6.804 1.00 85.50 94 LYS A O 1
ATOM 796 N N . ASP A 1 95 ? 20.605 -0.671 -7.420 1.00 86.06 95 ASP A N 1
ATOM 797 C CA . ASP A 1 95 ? 20.950 -0.296 -8.795 1.00 86.06 95 ASP A CA 1
ATOM 798 C C . ASP A 1 95 ? 20.412 1.100 -9.143 1.00 86.06 95 ASP A C 1
ATOM 800 O O . ASP A 1 95 ? 19.433 1.287 -9.872 1.00 86.06 95 ASP A O 1
ATOM 804 N N . ASP A 1 96 ? 21.069 2.112 -8.575 1.00 85.25 96 ASP A N 1
ATOM 805 C CA . ASP A 1 96 ? 20.719 3.517 -8.796 1.00 85.25 96 ASP A CA 1
ATOM 806 C C . ASP A 1 96 ? 20.963 3.960 -10.249 1.00 85.25 96 ASP A C 1
ATOM 808 O O . ASP A 1 96 ? 20.323 4.904 -10.726 1.00 85.25 96 ASP A O 1
ATOM 812 N N . ILE A 1 97 ? 21.858 3.272 -10.971 1.00 90.25 97 ILE A N 1
ATOM 813 C CA . ILE A 1 97 ? 22.162 3.557 -12.378 1.00 90.25 97 ILE A CA 1
ATOM 814 C C . ILE A 1 97 ? 20.977 3.136 -13.244 1.00 90.25 97 ILE A C 1
ATOM 816 O O . ILE A 1 97 ? 20.452 3.965 -13.988 1.00 90.25 97 ILE A O 1
ATOM 820 N N . TYR A 1 98 ? 20.516 1.890 -13.115 1.00 90.56 98 TYR A N 1
ATOM 821 C CA . TYR A 1 98 ? 19.351 1.393 -13.845 1.00 90.56 98 TYR A CA 1
ATOM 822 C C . TYR A 1 98 ? 18.092 2.192 -13.496 1.00 90.56 98 TYR A C 1
ATOM 824 O O . TYR A 1 98 ? 17.369 2.646 -14.386 1.00 90.56 98 TYR A O 1
ATOM 832 N N . LYS A 1 99 ? 17.871 2.452 -12.200 1.00 91.94 99 LYS A N 1
ATOM 833 C CA . LYS A 1 99 ? 16.766 3.289 -11.714 1.00 91.94 99 LYS A CA 1
ATOM 834 C C . LYS A 1 99 ? 16.737 4.647 -12.413 1.00 91.94 99 LYS A C 1
ATOM 836 O O . LYS A 1 99 ? 15.688 5.073 -12.893 1.00 91.94 99 LYS A O 1
ATOM 841 N N . SER A 1 100 ? 17.889 5.313 -12.490 1.00 91.88 100 SER A N 1
ATOM 842 C CA . SER A 1 100 ? 18.013 6.636 -13.109 1.00 91.88 100 SER A CA 1
ATOM 843 C C . SER A 1 100 ? 17.857 6.586 -14.630 1.00 91.88 100 SER A C 1
ATOM 845 O O . SER A 1 100 ? 17.218 7.469 -15.198 1.00 91.88 100 SER A O 1
ATOM 847 N N . LEU A 1 101 ? 18.393 5.550 -15.285 1.00 96.44 101 LEU A N 1
ATOM 848 C CA . LEU A 1 101 ? 18.285 5.349 -16.733 1.00 96.44 101 LEU A CA 1
ATOM 849 C C . LEU A 1 101 ? 16.828 5.177 -17.187 1.00 96.44 101 LEU A C 1
ATOM 851 O O . LEU A 1 101 ? 16.449 5.672 -18.244 1.00 96.44 101 LEU A O 1
ATOM 855 N N . HIS A 1 102 ? 16.007 4.514 -16.370 1.00 95.81 102 HIS A N 1
ATOM 856 C CA . HIS A 1 102 ? 14.601 4.225 -16.659 1.00 95.81 102 HIS A CA 1
ATOM 857 C C . HIS A 1 102 ? 13.622 5.136 -15.903 1.00 95.81 102 HIS A C 1
ATOM 859 O O . HIS A 1 102 ? 12.451 4.792 -15.740 1.00 95.81 102 HIS A O 1
ATOM 865 N N . LYS A 1 103 ? 14.072 6.313 -15.448 1.00 96.56 103 LYS A N 1
ATOM 866 C CA . LYS A 1 103 ? 13.261 7.238 -14.642 1.00 96.56 103 LYS A CA 1
ATOM 867 C C . LYS A 1 103 ? 11.897 7.545 -15.264 1.00 96.56 103 LYS A C 1
ATOM 869 O O . LYS A 1 103 ? 10.888 7.416 -14.580 1.00 96.56 103 LYS A O 1
ATOM 874 N N . ASP A 1 104 ? 11.858 7.922 -16.540 1.00 97.94 104 ASP A N 1
ATOM 875 C CA . ASP A 1 104 ? 10.611 8.329 -17.206 1.00 97.94 104 ASP A CA 1
ATOM 876 C C . ASP A 1 104 ? 9.589 7.187 -17.269 1.00 97.94 104 ASP A C 1
ATOM 878 O O . ASP A 1 104 ? 8.390 7.413 -17.108 1.00 97.94 104 ASP A O 1
ATOM 882 N N . TYR A 1 105 ? 10.070 5.952 -17.444 1.00 97.50 105 TYR A N 1
ATOM 883 C CA . TYR A 1 105 ? 9.233 4.756 -17.388 1.00 97.50 105 TYR A CA 1
ATOM 884 C C . TYR A 1 105 ? 8.606 4.594 -15.999 1.00 97.50 105 TYR A C 1
ATOM 886 O O . TYR A 1 105 ? 7.390 4.483 -15.887 1.00 97.50 105 TYR A O 1
ATOM 894 N N . TYR A 1 106 ? 9.409 4.660 -14.934 1.00 97.12 106 TYR A N 1
ATOM 895 C CA . TYR A 1 106 ? 8.892 4.506 -13.573 1.00 97.12 106 TYR A CA 1
ATOM 896 C C . TYR A 1 106 ? 7.953 5.635 -13.155 1.00 97.12 106 TYR A C 1
ATOM 898 O O . TYR A 1 106 ? 6.941 5.366 -12.519 1.00 97.12 106 TYR A O 1
ATOM 906 N N . ILE A 1 107 ? 8.248 6.885 -13.522 1.00 98.31 107 ILE A N 1
ATOM 907 C CA . ILE A 1 107 ? 7.349 8.018 -13.260 1.00 98.31 107 ILE A CA 1
ATOM 908 C C . ILE A 1 107 ? 5.986 7.776 -13.916 1.00 98.31 107 ILE A C 1
ATOM 910 O O . ILE A 1 107 ? 4.959 7.951 -13.265 1.00 98.31 107 ILE A O 1
ATOM 914 N N . LYS A 1 108 ? 5.968 7.294 -15.165 1.00 98.25 108 LYS A N 1
ATOM 915 C CA . LYS A 1 108 ? 4.728 6.942 -15.866 1.00 98.25 108 LYS A CA 1
ATOM 916 C C . LYS A 1 108 ? 3.945 5.836 -15.147 1.00 98.25 108 LYS A C 1
ATOM 918 O O . LYS A 1 108 ? 2.745 5.993 -14.951 1.00 98.25 108 LYS A O 1
ATOM 923 N N . GLU A 1 109 ? 4.601 4.754 -14.737 1.00 97.62 109 GLU A N 1
ATOM 924 C CA . GLU A 1 109 ? 3.945 3.657 -14.004 1.00 97.62 109 GLU A CA 1
ATOM 925 C C . GLU A 1 109 ? 3.382 4.138 -12.655 1.00 97.62 109 GLU A C 1
ATOM 927 O O . GLU A 1 109 ? 2.227 3.869 -12.328 1.00 97.62 109 GLU A O 1
ATOM 932 N N . ILE A 1 110 ? 4.152 4.933 -11.901 1.00 97.50 110 ILE A N 1
ATOM 933 C CA . ILE A 1 110 ? 3.698 5.520 -10.631 1.00 97.50 110 ILE A CA 1
ATOM 934 C C . ILE A 1 110 ? 2.485 6.432 -10.860 1.00 97.50 110 ILE A C 1
ATOM 936 O O . ILE A 1 110 ? 1.528 6.388 -10.084 1.00 97.50 110 ILE A O 1
ATOM 940 N N . HIS A 1 111 ? 2.494 7.244 -11.921 1.00 97.88 111 HIS A N 1
ATOM 941 C CA . HIS A 1 111 ? 1.359 8.093 -12.279 1.00 97.88 111 HIS A CA 1
ATOM 942 C C . HIS A 1 111 ? 0.089 7.266 -12.499 1.00 97.88 111 HIS A C 1
ATOM 944 O O . HIS A 1 111 ? -0.972 7.582 -11.951 1.00 97.88 111 HIS A O 1
ATOM 950 N N . GLU A 1 112 ? 0.192 6.203 -13.299 1.00 96.38 112 GLU A N 1
ATOM 951 C CA . GLU A 1 112 ? -0.925 5.312 -13.609 1.00 96.38 112 GLU A CA 1
ATOM 952 C C . GLU A 1 112 ? -1.480 4.652 -12.340 1.00 96.38 112 GLU A C 1
ATOM 954 O O . GLU A 1 112 ? -2.698 4.662 -12.126 1.00 96.38 112 GLU A O 1
ATOM 959 N N . ASP A 1 113 ? -0.599 4.196 -11.448 1.00 95.12 113 ASP A N 1
ATOM 960 C CA . ASP A 1 113 ? -0.965 3.639 -10.147 1.00 95.12 113 ASP A CA 1
ATOM 961 C C . ASP A 1 113 ? -1.692 4.652 -9.256 1.00 95.12 113 ASP A C 1
ATOM 963 O O . ASP A 1 113 ? -2.745 4.336 -8.691 1.00 95.12 113 ASP A O 1
ATOM 967 N N . ILE A 1 114 ? -1.194 5.890 -9.158 1.00 95.75 114 ILE A N 1
ATOM 968 C CA . ILE A 1 114 ? -1.849 6.963 -8.396 1.00 95.75 114 ILE A CA 1
ATOM 969 C C . ILE A 1 114 ? -3.242 7.241 -8.967 1.00 95.75 114 ILE A C 1
ATOM 971 O O . ILE A 1 114 ? -4.224 7.314 -8.221 1.00 95.75 114 ILE A O 1
ATOM 975 N N . VAL A 1 115 ? -3.355 7.401 -10.289 1.00 95.12 115 VAL A N 1
ATOM 976 C CA . VAL A 1 115 ? -4.632 7.683 -10.961 1.00 95.12 115 VAL A CA 1
ATOM 977 C C . VAL A 1 115 ? -5.630 6.557 -10.717 1.00 95.12 115 VAL A C 1
ATOM 979 O O . VAL A 1 115 ? -6.790 6.826 -10.384 1.00 95.12 115 VAL A O 1
ATOM 982 N N . TYR A 1 116 ? -5.186 5.308 -10.832 1.00 92.19 116 TYR A N 1
ATOM 983 C CA . TYR A 1 116 ? -6.014 4.141 -10.579 1.00 92.19 116 TYR A CA 1
ATOM 984 C C . TYR A 1 116 ? -6.460 4.076 -9.106 1.00 92.19 116 TYR A C 1
ATOM 986 O O . TYR A 1 116 ? -7.650 3.909 -8.809 1.00 92.19 116 TYR A O 1
ATOM 994 N N . ALA A 1 117 ? -5.530 4.274 -8.167 1.00 93.31 117 ALA A N 1
ATOM 995 C CA . ALA A 1 117 ? -5.775 4.186 -6.730 1.00 93.31 117 ALA A CA 1
ATOM 996 C C . ALA A 1 117 ? -6.753 5.255 -6.217 1.00 93.31 117 ALA A C 1
ATOM 998 O O . ALA A 1 117 ? -7.566 4.950 -5.343 1.00 93.31 117 ALA A O 1
ATOM 999 N N . ARG A 1 118 ? -6.772 6.466 -6.799 1.00 93.00 118 ARG A N 1
ATOM 1000 C CA . ARG A 1 118 ? -7.677 7.568 -6.395 1.00 93.00 118 ARG A CA 1
ATOM 1001 C C . ARG A 1 118 ? -9.140 7.145 -6.278 1.00 93.00 118 ARG A C 1
ATOM 1003 O O . ARG A 1 118 ? -9.832 7.550 -5.344 1.00 93.00 118 ARG A O 1
ATOM 1010 N N . LYS A 1 119 ? -9.639 6.344 -7.226 1.00 92.12 119 LYS A N 1
ATOM 1011 C CA . LYS A 1 119 ? -11.032 5.867 -7.199 1.00 92.12 119 LYS A CA 1
ATOM 1012 C C . LYS A 1 119 ? -11.236 4.816 -6.111 1.00 92.12 119 LYS A C 1
ATOM 1014 O O . LYS A 1 119 ? -12.253 4.841 -5.421 1.00 92.12 119 LYS A O 1
ATOM 1019 N N . THR A 1 120 ? -10.280 3.906 -5.975 1.00 93.94 120 THR A N 1
ATOM 1020 C CA . THR A 1 120 ? -10.324 2.787 -5.031 1.00 93.94 120 THR A CA 1
ATOM 1021 C C . THR A 1 120 ? -10.243 3.267 -3.584 1.00 93.94 120 THR A C 1
ATOM 1023 O O . THR A 1 120 ? -11.014 2.806 -2.748 1.00 93.94 120 THR A O 1
ATOM 1026 N N . PHE A 1 121 ? -9.375 4.237 -3.298 1.00 95.81 121 PHE A N 1
ATOM 1027 C CA . PHE A 1 121 ? -9.123 4.771 -1.955 1.00 95.81 121 PHE A CA 1
ATOM 1028 C C . PHE A 1 121 ? -10.012 5.969 -1.606 1.00 95.81 121 PHE A C 1
ATOM 1030 O O . PHE A 1 121 ? -9.867 6.568 -0.547 1.00 95.81 121 PHE A O 1
ATOM 1037 N N . LYS A 1 122 ? -10.998 6.301 -2.451 1.00 95.44 122 LYS A N 1
ATOM 1038 C CA . LYS A 1 122 ? -11.900 7.447 -2.250 1.00 95.44 122 LYS A CA 1
ATOM 1039 C C . LYS A 1 122 ? -12.601 7.453 -0.882 1.00 95.44 122 LYS A C 1
ATOM 1041 O O . LYS A 1 122 ? -12.885 8.531 -0.375 1.00 95.44 122 LYS A O 1
ATOM 1046 N N . LYS A 1 123 ? -12.910 6.278 -0.320 1.00 95.94 123 LYS A N 1
ATOM 1047 C CA . LYS A 1 123 ? -13.560 6.149 0.996 1.00 95.94 123 LYS A CA 1
ATOM 1048 C C . LYS A 1 123 ? -12.627 6.425 2.182 1.00 95.94 123 LYS A C 1
ATOM 1050 O O . LYS A 1 123 ? -13.122 6.608 3.284 1.00 95.94 123 LYS A O 1
ATOM 1055 N N . ILE A 1 124 ? -11.311 6.435 1.977 1.00 96.81 124 ILE A N 1
ATOM 1056 C CA . ILE A 1 124 ? -10.360 6.789 3.029 1.00 96.81 124 ILE A CA 1
ATOM 1057 C C . ILE A 1 124 ? -10.345 8.315 3.128 1.00 96.81 124 ILE A C 1
ATOM 1059 O O . ILE A 1 124 ? -9.851 9.012 2.236 1.00 96.81 124 ILE A O 1
ATOM 1063 N N . GLU A 1 125 ? -10.962 8.831 4.188 1.00 94.75 125 GLU A N 1
ATOM 1064 C CA . GLU A 1 125 ? -11.150 10.271 4.387 1.00 94.75 125 GLU A CA 1
ATOM 1065 C C . GLU A 1 125 ? -9.866 10.959 4.850 1.00 94.75 125 GLU A C 1
ATOM 1067 O O . GLU A 1 125 ? -9.539 12.056 4.394 1.00 94.75 125 GLU A O 1
ATOM 1072 N N . ASN A 1 126 ? -9.113 10.294 5.726 1.00 97.19 126 ASN A N 1
ATOM 1073 C CA . ASN A 1 126 ? -7.854 10.807 6.241 1.00 97.19 126 ASN A CA 1
ATOM 1074 C C . ASN A 1 126 ? -6.765 10.621 5.184 1.00 97.19 126 ASN A C 1
ATOM 1076 O O . ASN A 1 126 ? -6.360 9.498 4.883 1.00 97.19 126 ASN A O 1
ATOM 1080 N N . LYS A 1 127 ? -6.280 11.729 4.631 1.00 97.19 127 LYS A N 1
ATOM 1081 C CA . LYS A 1 127 ? -5.193 11.754 3.650 1.00 97.19 127 LYS A CA 1
ATOM 1082 C C . LYS A 1 127 ? -4.036 12.553 4.221 1.00 97.19 127 LYS A C 1
ATOM 1084 O O . LYS A 1 127 ? -4.250 13.654 4.726 1.00 97.19 127 LYS A O 1
ATOM 1089 N N . TYR A 1 128 ? -2.833 12.007 4.125 1.00 98.00 128 TYR A N 1
ATOM 1090 C CA . TYR A 1 128 ? -1.614 12.674 4.561 1.00 98.00 128 TYR A CA 1
ATOM 1091 C C . TYR A 1 128 ? -0.613 12.715 3.410 1.00 98.00 128 TYR A C 1
ATOM 1093 O O . TYR A 1 128 ? -0.283 11.683 2.827 1.00 98.00 128 TYR A O 1
ATOM 1101 N N . PHE A 1 129 ? -0.148 13.915 3.072 1.00 97.75 129 PHE A N 1
ATOM 1102 C CA . PHE A 1 129 ? 0.794 14.129 1.983 1.00 97.75 129 PHE A CA 1
ATOM 1103 C C . PHE A 1 129 ? 2.215 14.214 2.543 1.00 97.75 129 PHE A C 1
ATOM 1105 O O . PHE A 1 129 ? 2.554 15.189 3.205 1.00 97.75 129 PHE A O 1
ATOM 1112 N N . ILE A 1 130 ? 3.030 13.192 2.276 1.00 97.00 130 ILE A N 1
ATOM 1113 C CA . ILE A 1 130 ? 4.368 13.015 2.857 1.00 97.00 130 ILE A CA 1
ATOM 1114 C C . ILE A 1 130 ? 5.340 14.122 2.429 1.00 97.00 130 ILE A C 1
ATOM 1116 O O . ILE A 1 130 ? 6.246 14.471 3.183 1.00 97.00 130 ILE A O 1
ATOM 1120 N N . ASN A 1 131 ? 5.196 14.648 1.209 1.00 94.94 131 ASN A N 1
ATOM 1121 C CA . ASN A 1 131 ? 5.994 15.764 0.698 1.00 94.94 131 ASN A CA 1
ATOM 1122 C C . ASN A 1 131 ? 7.518 15.578 0.842 1.00 94.94 131 ASN A C 1
ATOM 1124 O O . ASN A 1 131 ? 8.242 16.505 1.205 1.00 94.94 131 ASN A O 1
ATOM 1128 N N . ASN A 1 132 ? 8.009 14.358 0.622 1.00 92.25 132 ASN A N 1
ATOM 1129 C CA . ASN A 1 132 ? 9.413 13.987 0.831 1.00 92.25 132 ASN A CA 1
ATOM 1130 C C . ASN A 1 132 ? 10.017 14.271 2.225 1.00 92.25 132 ASN A C 1
ATOM 1132 O O . ASN A 1 132 ? 11.241 14.297 2.366 1.00 92.25 132 ASN A O 1
ATOM 1136 N N . GLN A 1 133 ? 9.198 14.484 3.258 1.00 95.12 133 GLN A N 1
ATOM 1137 C CA . GLN A 1 133 ? 9.688 14.709 4.620 1.00 95.12 133 GLN A CA 1
ATOM 1138 C C . GLN A 1 133 ? 10.426 13.475 5.167 1.00 95.12 133 GLN A C 1
ATOM 1140 O O . GLN A 1 133 ? 10.277 12.351 4.661 1.00 95.12 133 GLN A O 1
ATOM 1145 N N . SER A 1 134 ? 11.245 13.684 6.204 1.00 94.44 134 SER A N 1
ATOM 1146 C CA . SER A 1 134 ? 11.897 12.573 6.901 1.00 94.44 134 SER A CA 1
ATOM 1147 C C . SER A 1 134 ? 10.863 11.704 7.617 1.00 94.44 134 SER A C 1
ATOM 1149 O O . SER A 1 134 ? 9.770 12.162 7.946 1.00 94.44 134 SER A O 1
ATOM 1151 N N . VAL A 1 135 ? 11.220 10.448 7.894 1.00 94.12 135 VAL A N 1
ATOM 1152 C CA . VAL A 1 135 ? 10.335 9.526 8.621 1.00 94.12 135 VAL A CA 1
ATOM 1153 C C . VAL A 1 135 ? 9.913 10.117 9.968 1.00 94.12 135 VAL A C 1
ATOM 1155 O O . VAL A 1 135 ? 8.728 10.098 10.273 1.00 94.12 135 VAL A O 1
ATOM 1158 N N . ASP A 1 136 ? 10.844 10.705 10.723 1.00 97.25 136 ASP A N 1
ATOM 1159 C CA . ASP A 1 136 ? 10.547 11.291 12.038 1.00 97.25 136 ASP A CA 1
ATOM 1160 C C . ASP A 1 136 ? 9.528 12.435 11.944 1.00 97.25 136 ASP A C 1
ATOM 1162 O O . ASP A 1 136 ? 8.564 12.467 12.703 1.00 97.25 136 ASP A O 1
ATOM 1166 N N . GLN A 1 137 ? 9.684 13.326 10.958 1.00 97.00 137 GLN A N 1
ATOM 1167 C CA . GLN A 1 137 ? 8.741 14.426 10.729 1.00 97.00 137 GLN A CA 1
ATOM 1168 C C . GLN A 1 137 ? 7.348 13.910 10.362 1.00 97.00 137 GLN A C 1
ATOM 1170 O O . GLN A 1 137 ? 6.350 14.369 10.911 1.00 97.00 137 GLN A O 1
ATOM 1175 N N . VAL A 1 138 ? 7.283 12.921 9.467 1.00 97.06 138 VAL A N 1
ATOM 1176 C CA . VAL A 1 138 ? 6.018 12.290 9.069 1.00 97.06 138 VAL A CA 1
ATOM 1177 C C . VAL A 1 138 ? 5.339 11.627 10.266 1.00 97.06 138 VAL A C 1
ATOM 1179 O O . VAL A 1 138 ? 4.126 11.732 10.426 1.00 97.06 138 VAL A O 1
ATOM 1182 N N . VAL A 1 139 ? 6.104 10.950 11.122 1.00 97.00 139 VAL A N 1
ATOM 1183 C CA . VAL A 1 139 ? 5.580 10.304 12.330 1.00 97.00 139 VAL A CA 1
ATOM 1184 C C . VAL A 1 139 ? 5.018 11.337 13.305 1.00 97.00 139 VAL A C 1
ATOM 1186 O O . VAL A 1 139 ? 3.897 11.154 13.784 1.00 97.00 139 VAL A O 1
ATOM 1189 N N . ASP A 1 140 ? 5.746 12.422 13.568 1.00 97.94 140 ASP A N 1
ATOM 1190 C CA . ASP A 1 140 ? 5.288 13.494 14.455 1.00 97.94 140 ASP A CA 1
ATOM 1191 C C . ASP A 1 140 ? 3.966 14.104 13.961 1.00 97.94 140 ASP A C 1
ATOM 1193 O O . ASP A 1 140 ? 3.005 14.236 14.730 1.00 97.94 140 ASP A O 1
ATOM 1197 N N . ASP A 1 141 ? 3.874 14.391 12.662 1.00 97.81 141 ASP A N 1
ATOM 1198 C CA . ASP A 1 141 ? 2.665 14.931 12.041 1.00 97.81 141 ASP A CA 1
ATOM 1199 C C . ASP A 1 141 ? 1.488 13.941 12.103 1.00 97.81 141 ASP A C 1
ATOM 1201 O O . ASP A 1 141 ? 0.362 14.321 12.448 1.00 97.81 141 ASP A O 1
ATOM 1205 N N . LEU A 1 142 ? 1.728 12.657 11.812 1.00 97.75 142 LEU A N 1
ATOM 1206 C CA . LEU A 1 142 ? 0.704 11.612 11.884 1.00 97.75 142 LEU A CA 1
ATOM 1207 C C . LEU A 1 142 ? 0.190 11.419 13.315 1.00 97.75 142 LEU A C 1
ATOM 1209 O O . LEU A 1 142 ? -1.012 11.237 13.505 1.00 97.75 142 LEU A O 1
ATOM 1213 N N . ILE A 1 143 ? 1.048 11.512 14.335 1.00 97.12 143 ILE A N 1
ATOM 1214 C CA . ILE A 1 143 ? 0.623 11.454 15.742 1.00 97.12 143 ILE A CA 1
ATOM 1215 C C . ILE A 1 143 ? -0.335 12.606 16.062 1.00 97.12 143 ILE A C 1
ATOM 1217 O O . ILE A 1 143 ? -1.355 12.394 16.726 1.00 97.12 143 ILE A O 1
ATOM 1221 N N . VAL A 1 144 ? -0.033 13.824 15.603 1.00 97.44 144 VAL A N 1
ATOM 1222 C CA . VAL A 1 144 ? -0.923 14.983 15.775 1.00 97.44 144 VAL A CA 1
ATOM 1223 C C . VAL A 1 144 ? -2.247 14.757 15.042 1.00 97.44 144 VAL A C 1
ATOM 1225 O O . VAL A 1 144 ? -3.314 14.980 15.618 1.00 97.44 144 VAL A O 1
ATOM 1228 N N . MET A 1 145 ? -2.196 14.266 13.802 1.00 97.00 145 MET A N 1
ATOM 1229 C CA . MET A 1 145 ? -3.381 13.952 13.005 1.00 97.00 145 MET A CA 1
ATOM 1230 C C . MET A 1 145 ? -4.281 12.923 13.700 1.00 97.00 145 MET A C 1
ATOM 1232 O O . MET A 1 145 ? -5.477 13.166 13.854 1.00 97.00 145 MET A O 1
ATOM 1236 N N . ILE A 1 146 ? -3.711 11.813 14.174 1.00 96.00 146 ILE A N 1
ATOM 1237 C CA . ILE A 1 146 ? -4.436 10.738 14.862 1.00 96.00 146 ILE A CA 1
ATOM 1238 C C . ILE A 1 146 ? -5.097 11.264 16.138 1.00 96.00 146 ILE A C 1
ATOM 1240 O O . ILE A 1 146 ? -6.284 11.026 16.343 1.00 96.00 146 ILE A O 1
ATOM 1244 N N . LYS A 1 147 ? -4.381 12.047 16.958 1.00 95.44 147 LYS A N 1
ATOM 1245 C CA . LYS A 1 147 ? -4.959 12.670 18.164 1.00 95.44 147 LYS A CA 1
ATOM 1246 C C . LYS A 1 147 ? -6.171 13.539 17.835 1.00 95.44 147 LYS A C 1
ATOM 1248 O O . LYS A 1 147 ? -7.182 13.455 18.522 1.00 95.44 147 LYS A O 1
ATOM 1253 N N . ASN A 1 148 ? -6.088 14.337 16.771 1.00 95.06 148 ASN A N 1
ATOM 1254 C CA . ASN A 1 148 ? -7.193 15.192 16.340 1.00 95.06 148 ASN A CA 1
ATOM 1255 C C . ASN A 1 148 ? -8.395 14.391 15.818 1.00 95.06 148 ASN A C 1
ATOM 1257 O O . ASN A 1 148 ? -9.528 14.841 15.970 1.00 95.06 148 ASN A O 1
ATOM 1261 N N . ILE A 1 149 ? -8.163 13.228 15.201 1.00 93.56 149 ILE A N 1
ATOM 1262 C CA . ILE A 1 149 ? -9.225 12.313 14.760 1.00 93.56 149 ILE A CA 1
ATOM 1263 C C . ILE A 1 149 ? -9.909 11.678 15.972 1.00 93.56 149 ILE A C 1
ATOM 1265 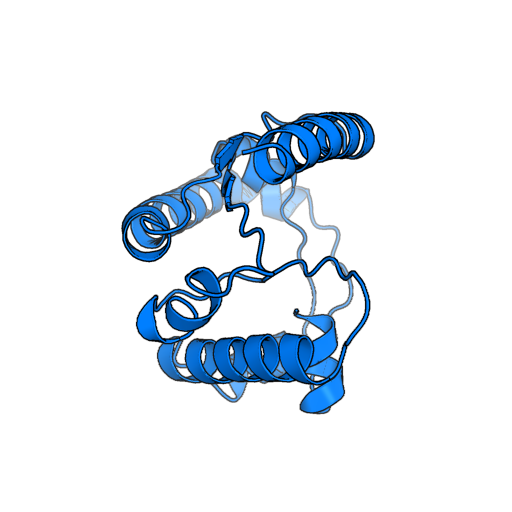O O . ILE A 1 149 ? -11.127 11.735 16.063 1.00 93.56 149 ILE A O 1
ATOM 1269 N N . SER A 1 150 ? -9.146 11.145 16.930 1.00 87.25 150 SER A N 1
ATOM 1270 C CA . SER A 1 150 ? -9.687 10.468 18.121 1.00 87.25 150 SER A CA 1
ATOM 1271 C C . SER A 1 150 ? -10.431 11.387 19.099 1.00 87.25 150 SER A C 1
ATOM 1273 O O . SER A 1 150 ? -11.064 10.897 20.028 1.00 87.25 150 SER A O 1
ATOM 1275 N N . MET A 1 151 ? -10.318 12.709 18.941 1.00 84.44 151 MET A N 1
ATOM 1276 C CA . MET A 1 151 ? -11.045 13.701 19.743 1.00 84.44 151 MET A CA 1
ATOM 1277 C C . MET A 1 151 ? -12.399 14.114 19.143 1.00 84.44 151 MET A C 1
ATOM 1279 O O . MET A 1 151 ? -13.123 14.870 19.795 1.00 84.44 151 MET A O 1
ATOM 1283 N N . LYS A 1 152 ? -12.710 13.695 17.912 1.00 67.00 152 LYS A N 1
ATOM 1284 C CA . LYS A 1 152 ? -14.008 13.932 17.262 1.00 67.00 152 LYS A CA 1
ATOM 1285 C C . LYS A 1 152 ? -14.999 12.835 17.618 1.00 67.00 152 LYS A C 1
ATOM 1287 O O . LYS A 1 152 ? -16.188 13.194 17.754 1.00 67.00 152 LYS A O 1
#

Secondary structure (DSSP, 8-state):
-HHHHHHHHT--HHHHHHHS-SHHHHHHHHHHHHHHHHHH--S-----------GGGTHHHHT-TT---EEEE--HHHHHHH--EE-TT-PEE--HHHHHHTHHHHHHHHHHHHHHHHHHTTT--EEEE-TT--HHHHHHHHHHHHHHHHT-